Protein AF-A0A9P6LU14-F1 (afdb_monomer_lite)

Secondary structure (DSSP, 8-state):
--HHHHHHHHHHHHHHHHHHHHHHHHHSHHHHHHHHHHHHHHHHHHHHHHHHHHHHTT--TTSPPPTTS------------B-TT--B---HHHHHHHHHHHHHTTS-SS------HHHHHHHHHHHHHHHHHHH----GGGSPP-

Foldseek 3Di:
DDPVVVVVVVVVVVVVVVVVVVVCVCPPPVNVVVVVVVVVVVVVVLVVVLQVQLVVQVHGLVAADDPVDDQRDRDDAQEQDCDPVRDTSDPVVSLVVSQVSCVVRVSDDPDDPDNHPVVVVVVVVVVVVVCCVVVVDDPPVPPDDD

Sequence (146 aa):
MTIQGIRGYLEYLREDRRRELLFDFYLSRWYLRKQWDMRKAQEASYDYAIKSIMGLGDASDCTKRDESKPNVIFAVGLGSFNSQTGLPSKHGALIRKLVIRARSLGYCQNCEAYFDRDHVGSENIGILCQTQILQQQRPDKFKPIN

Organism: Mortierella alpina (NCBI:txid64518)

Structure (mmCIF, N/CA/C/O backbone):
data_AF-A0A9P6LU14-F1
#
_entry.id   AF-A0A9P6LU14-F1
#
loop_
_atom_site.group_PDB
_atom_site.id
_atom_site.type_symbol
_atom_site.label_atom_id
_atom_site.label_alt_id
_atom_site.label_comp_id
_atom_site.label_asym_id
_atom_site.label_entity_id
_atom_site.label_seq_id
_atom_site.pdbx_PDB_ins_code
_atom_site.Cartn_x
_atom_site.Cartn_y
_atom_site.Cartn_z
_atom_site.occupancy
_atom_site.B_iso_or_equiv
_atom_site.auth_seq_id
_atom_site.auth_comp_id
_atom_site.auth_asym_id
_atom_site.auth_atom_id
_atom_site.pdbx_PDB_model_num
ATOM 1 N N . MET A 1 1 ? 20.209 -9.553 -56.701 1.00 52.06 1 MET A N 1
ATOM 2 C CA . MET A 1 1 ? 19.845 -8.962 -55.393 1.00 52.06 1 MET A CA 1
ATOM 3 C C . MET A 1 1 ? 18.953 -7.759 -55.675 1.00 52.06 1 MET A C 1
ATOM 5 O O . MET A 1 1 ? 19.426 -6.818 -56.296 1.00 52.06 1 MET A O 1
ATOM 9 N N . THR A 1 2 ? 17.653 -7.825 -55.381 1.00 56.06 2 THR A N 1
ATOM 10 C CA . THR A 1 2 ? 16.698 -6.744 -55.694 1.00 56.06 2 THR A CA 1
ATOM 11 C C . THR A 1 2 ? 16.798 -5.611 -54.668 1.00 56.06 2 THR A C 1
ATOM 13 O O . THR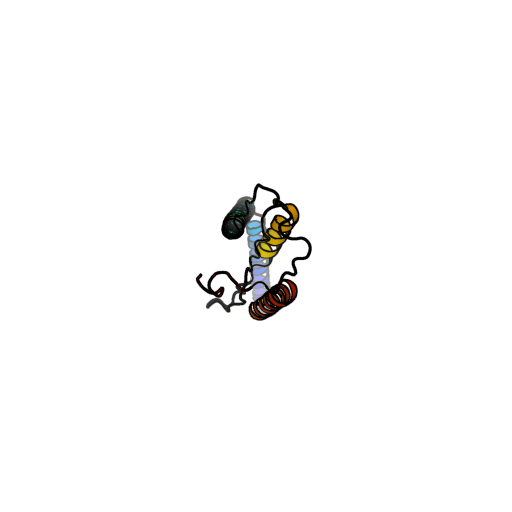 A 1 2 ? 17.034 -5.854 -53.486 1.00 56.06 2 THR A O 1
ATOM 16 N N . ILE A 1 3 ? 16.592 -4.365 -55.107 1.00 59.69 3 ILE A N 1
ATOM 17 C CA . ILE A 1 3 ? 16.677 -3.145 -54.273 1.00 59.69 3 ILE A CA 1
ATOM 18 C C . ILE A 1 3 ? 15.757 -3.225 -53.037 1.00 59.69 3 ILE A C 1
ATOM 20 O O . ILE A 1 3 ? 16.102 -2.726 -51.967 1.00 59.69 3 ILE A O 1
ATOM 24 N N . GLN A 1 4 ? 14.623 -3.926 -53.146 1.00 59.09 4 GLN A N 1
ATOM 25 C CA . GLN A 1 4 ? 13.711 -4.173 -52.023 1.00 59.09 4 GLN A CA 1
ATOM 26 C C . GLN A 1 4 ? 14.333 -5.025 -50.901 1.00 59.09 4 GLN A C 1
ATOM 28 O O . GLN A 1 4 ? 14.082 -4.750 -49.730 1.00 59.09 4 GLN A O 1
ATOM 33 N N . GLY A 1 5 ? 15.194 -5.996 -51.228 1.0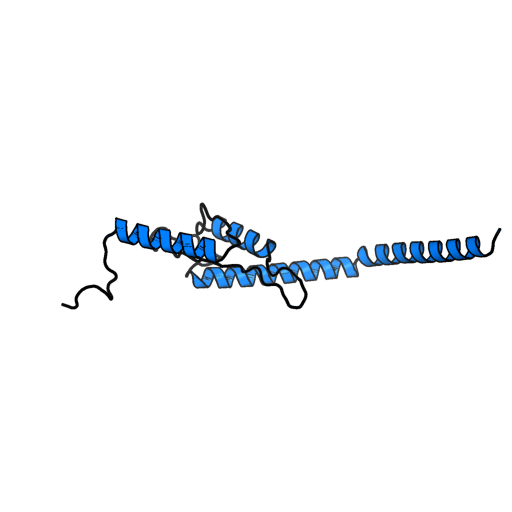0 63.50 5 GLY A N 1
ATOM 34 C CA . GLY A 1 5 ? 15.881 -6.821 -50.228 1.00 63.50 5 GLY A CA 1
ATOM 35 C C . GLY A 1 5 ? 16.927 -6.041 -49.427 1.00 63.50 5 GLY A C 1
ATOM 36 O O . GLY A 1 5 ? 17.055 -6.235 -48.223 1.00 63.50 5 GLY A O 1
ATOM 37 N N . ILE A 1 6 ? 17.618 -5.093 -50.071 1.00 66.31 6 ILE A N 1
ATOM 38 C CA . ILE A 1 6 ? 18.602 -4.221 -49.407 1.00 66.31 6 ILE A CA 1
ATOM 39 C C . ILE A 1 6 ? 17.898 -3.257 -48.444 1.00 66.31 6 ILE A C 1
ATOM 41 O O . ILE A 1 6 ? 18.352 -3.071 -47.318 1.00 66.31 6 ILE A O 1
ATOM 45 N N . ARG A 1 7 ? 16.759 -2.681 -48.848 1.00 68.88 7 ARG A N 1
ATOM 46 C CA . ARG A 1 7 ? 15.964 -1.802 -47.980 1.00 68.88 7 ARG A CA 1
ATOM 47 C C . ARG A 1 7 ? 15.403 -2.542 -46.762 1.00 68.88 7 ARG A C 1
ATOM 49 O O . ARG A 1 7 ? 15.542 -2.035 -45.654 1.00 68.88 7 ARG A O 1
ATOM 56 N N . GLY A 1 8 ? 14.841 -3.738 -46.952 1.00 70.00 8 GLY A N 1
ATOM 57 C CA . GLY A 1 8 ? 14.352 -4.565 -45.843 1.00 70.00 8 GLY A CA 1
ATOM 58 C C . GLY A 1 8 ? 15.464 -4.953 -44.864 1.00 70.00 8 GLY A C 1
ATOM 59 O O . GLY A 1 8 ? 15.280 -4.872 -43.655 1.00 70.00 8 GLY A O 1
ATOM 60 N N . TYR A 1 9 ? 16.656 -5.279 -45.372 1.00 61.06 9 TYR A N 1
ATOM 61 C CA . TYR A 1 9 ? 17.822 -5.581 -44.538 1.00 61.06 9 TYR A CA 1
ATOM 62 C C . TYR A 1 9 ? 18.332 -4.356 -43.758 1.00 61.06 9 TYR A C 1
ATOM 64 O O . TYR A 1 9 ? 18.681 -4.468 -42.585 1.00 61.06 9 TYR A O 1
ATOM 72 N N . LEU A 1 10 ? 18.324 -3.164 -44.363 1.00 70.06 10 LEU A N 1
ATOM 73 C CA . LEU A 1 10 ? 18.682 -1.918 -43.673 1.00 70.06 10 LEU A CA 1
ATOM 74 C C . LEU A 1 10 ? 17.661 -1.522 -42.596 1.00 70.06 10 LEU A C 1
ATOM 76 O O . LEU A 1 10 ? 18.059 -1.014 -41.549 1.00 70.06 10 LEU A O 1
ATOM 80 N N . GLU A 1 11 ? 16.366 -1.750 -42.829 1.00 75.12 11 GLU A N 1
ATOM 81 C CA . GLU A 1 11 ? 15.311 -1.537 -41.828 1.00 75.12 11 GLU A CA 1
ATOM 82 C C . GLU A 1 11 ? 15.441 -2.542 -40.668 1.00 75.12 11 GLU A C 1
ATOM 84 O O . GLU A 1 11 ? 15.429 -2.121 -39.510 1.00 75.12 11 GLU A O 1
ATOM 89 N N . TYR A 1 12 ? 15.712 -3.819 -40.960 1.00 69.06 12 TYR A N 1
ATOM 90 C CA . TYR A 1 12 ? 16.002 -4.862 -39.967 1.00 69.06 12 TYR A CA 1
ATOM 91 C C . TYR A 1 12 ? 17.223 -4.520 -39.095 1.00 69.06 12 TYR A C 1
ATOM 93 O O . TYR A 1 12 ? 17.120 -4.483 -37.872 1.00 69.06 12 TYR A O 1
ATOM 101 N N . LEU A 1 13 ? 18.354 -4.136 -39.700 1.00 68.38 13 LEU A N 1
ATOM 102 C CA . LEU A 1 13 ? 19.554 -3.698 -38.967 1.00 68.38 13 LEU A CA 1
ATOM 103 C C . LEU A 1 13 ? 19.324 -2.434 -38.121 1.00 68.38 13 LEU A C 1
ATOM 105 O O . LEU A 1 13 ? 20.057 -2.166 -37.164 1.00 68.38 13 LEU A O 1
ATOM 109 N N . ARG A 1 14 ? 18.341 -1.605 -38.488 1.00 75.88 14 ARG A N 1
ATOM 110 C CA . ARG A 1 14 ? 17.957 -0.408 -37.731 1.00 75.88 14 ARG A CA 1
ATOM 111 C C . ARG A 1 14 ? 17.053 -0.762 -36.552 1.00 75.88 14 ARG A C 1
ATOM 113 O O . ARG A 1 14 ? 17.147 -0.106 -35.516 1.00 75.88 14 ARG A O 1
ATOM 120 N N . GLU A 1 15 ? 16.204 -1.773 -36.693 1.00 75.56 15 GLU A N 1
ATOM 121 C CA . GLU A 1 15 ? 15.389 -2.316 -35.605 1.00 75.56 15 GLU A CA 1
ATOM 122 C C . GLU A 1 15 ? 16.205 -3.136 -34.610 1.00 75.56 15 GLU A C 1
ATOM 124 O O . GLU A 1 15 ? 16.023 -2.942 -33.410 1.00 75.56 15 GLU A O 1
ATOM 129 N N . ASP A 1 16 ? 17.147 -3.958 -35.068 1.00 75.31 16 ASP A N 1
ATOM 130 C CA . ASP A 1 16 ? 18.046 -4.713 -34.189 1.00 75.31 16 ASP A CA 1
ATOM 131 C C . ASP A 1 16 ? 18.918 -3.772 -33.354 1.00 75.31 16 ASP A C 1
ATOM 133 O O . ASP A 1 16 ? 18.910 -3.864 -32.127 1.00 75.31 16 ASP A O 1
ATOM 137 N N . ARG A 1 17 ? 19.527 -2.747 -33.970 1.00 75.94 17 ARG A N 1
ATOM 138 C CA . ARG A 1 17 ? 20.233 -1.702 -33.204 1.00 75.94 17 ARG A CA 1
ATOM 139 C C . ARG A 1 17 ? 19.323 -0.939 -32.246 1.00 75.94 17 ARG A C 1
ATOM 141 O O . ARG A 1 17 ? 19.759 -0.538 -31.172 1.00 75.94 17 ARG A O 1
ATOM 148 N N . ARG A 1 18 ? 18.055 -0.714 -32.604 1.00 73.88 18 ARG A N 1
ATOM 149 C CA . ARG A 1 18 ? 17.083 -0.083 -31.696 1.00 73.88 18 ARG A CA 1
ATOM 150 C C . ARG A 1 18 ? 16.800 -0.985 -30.495 1.00 73.88 18 ARG A C 1
ATOM 152 O O . ARG A 1 18 ? 16.709 -0.477 -29.383 1.00 73.88 18 ARG A O 1
ATOM 159 N N . ARG A 1 19 ? 16.662 -2.296 -30.703 1.00 75.12 19 ARG A N 1
ATOM 160 C CA . ARG A 1 19 ? 16.456 -3.276 -29.628 1.00 75.12 19 ARG A CA 1
ATOM 161 C C . ARG A 1 19 ? 17.667 -3.353 -28.710 1.00 75.12 19 ARG A C 1
ATOM 163 O O . ARG A 1 19 ? 17.470 -3.293 -27.504 1.00 75.12 19 ARG A O 1
ATOM 170 N N . GLU A 1 20 ? 18.878 -3.399 -29.259 1.00 80.38 20 GLU A N 1
ATOM 171 C CA . GLU A 1 20 ? 20.125 -3.366 -28.482 1.00 80.38 20 GLU A CA 1
ATOM 172 C C . GLU A 1 20 ? 20.220 -2.097 -27.629 1.00 80.38 20 GLU A C 1
ATOM 174 O O . GLU A 1 20 ? 20.403 -2.185 -26.421 1.00 80.38 20 GLU A O 1
ATOM 179 N N . LEU A 1 21 ? 19.972 -0.919 -28.213 1.00 77.00 21 LEU A N 1
ATOM 180 C CA . LEU A 1 21 ? 19.982 0.349 -27.475 1.00 77.00 21 LEU A CA 1
ATOM 181 C C . LEU A 1 21 ? 18.912 0.412 -26.378 1.00 77.00 21 LEU A C 1
ATOM 183 O O . LEU A 1 21 ? 19.165 0.952 -25.302 1.00 77.00 21 LEU A O 1
ATOM 187 N N . LEU A 1 22 ? 17.713 -0.119 -26.632 1.00 73.62 22 LEU A N 1
ATOM 188 C CA . LEU A 1 22 ? 16.668 -0.217 -25.612 1.00 73.62 22 LEU A CA 1
ATOM 189 C C . LEU A 1 22 ? 17.085 -1.181 -24.499 1.00 73.62 22 LEU A C 1
ATOM 191 O O . LEU A 1 22 ? 16.876 -0.879 -23.327 1.00 73.62 22 LEU A O 1
ATOM 195 N N . PHE A 1 23 ? 17.684 -2.315 -24.851 1.00 81.19 23 PHE A N 1
ATOM 196 C CA . PHE A 1 23 ? 18.161 -3.308 -23.897 1.00 81.19 23 PHE A CA 1
ATOM 197 C C . PHE A 1 23 ? 19.263 -2.726 -23.003 1.00 81.19 23 PHE A C 1
ATOM 199 O O . PHE A 1 23 ? 19.134 -2.759 -21.780 1.00 81.19 23 PHE A O 1
ATOM 206 N N . ASP A 1 24 ? 20.263 -2.075 -23.596 1.00 83.06 24 ASP A N 1
ATOM 207 C CA . ASP A 1 24 ? 21.328 -1.367 -22.883 1.00 83.06 24 ASP A CA 1
ATOM 208 C C . ASP A 1 24 ? 20.776 -0.244 -22.005 1.00 83.06 24 ASP A C 1
ATOM 210 O O . ASP A 1 24 ? 21.201 -0.074 -20.862 1.00 83.06 24 ASP A O 1
ATOM 214 N N . PHE A 1 25 ? 19.790 0.508 -22.497 1.00 79.62 25 PHE A N 1
ATOM 215 C CA . PHE A 1 25 ? 19.145 1.560 -21.722 1.00 79.62 25 PHE A CA 1
ATOM 216 C C . PHE A 1 25 ? 18.401 1.000 -20.502 1.00 79.62 25 PHE A C 1
ATOM 218 O O . PHE A 1 25 ? 18.618 1.480 -19.386 1.00 79.62 25 PHE A O 1
ATOM 225 N N . TYR A 1 26 ? 17.561 -0.024 -20.675 1.00 77.12 26 TYR A N 1
ATOM 226 C CA . TYR A 1 26 ? 16.765 -0.615 -19.592 1.00 77.12 26 TYR A CA 1
ATOM 227 C C . TYR A 1 26 ? 17.592 -1.461 -18.614 1.00 77.12 26 TYR A C 1
ATOM 229 O O . TYR A 1 26 ? 17.192 -1.622 -17.461 1.00 77.12 26 TYR A O 1
ATOM 237 N N . LEU A 1 27 ? 18.760 -1.954 -19.029 1.00 88.12 27 LEU A N 1
ATOM 238 C CA . LEU A 1 27 ? 19.735 -2.600 -18.146 1.00 88.12 27 LEU A CA 1
ATOM 239 C C . LEU A 1 27 ? 20.793 -1.638 -17.603 1.00 88.12 27 LEU A C 1
ATOM 241 O O . LEU A 1 27 ? 21.601 -2.022 -16.753 1.00 88.12 27 LEU A O 1
ATOM 245 N N . SER A 1 28 ? 20.786 -0.379 -18.043 1.00 88.19 28 SER A N 1
ATOM 246 C CA . SER A 1 28 ? 21.743 0.607 -17.566 1.00 88.19 28 SER A CA 1
ATOM 247 C C . SER A 1 28 ? 21.613 0.797 -16.056 1.00 88.19 28 SER A C 1
ATOM 249 O O . SER A 1 28 ? 20.521 0.878 -15.482 1.00 88.19 28 SER A O 1
ATOM 251 N N . ARG A 1 29 ? 22.761 0.943 -15.387 1.00 89.50 29 ARG A N 1
ATOM 252 C CA . ARG A 1 29 ? 22.817 1.174 -13.936 1.00 89.50 29 ARG A CA 1
ATOM 253 C C . ARG A 1 29 ? 22.024 2.415 -13.519 1.00 89.50 29 ARG A C 1
ATOM 255 O O . ARG A 1 29 ? 21.445 2.438 -12.436 1.00 89.50 29 ARG A O 1
ATOM 262 N N . TRP A 1 30 ? 21.994 3.436 -14.377 1.00 86.06 30 TRP A N 1
ATOM 263 C CA . TRP A 1 30 ? 21.208 4.646 -14.160 1.00 86.06 30 TRP A CA 1
ATOM 264 C C . TRP A 1 30 ? 19.703 4.355 -14.171 1.00 86.06 30 TRP A C 1
ATOM 266 O O . TRP A 1 30 ? 19.019 4.717 -13.211 1.00 86.06 30 TRP A O 1
ATOM 276 N N . TYR A 1 31 ? 19.199 3.658 -15.198 1.00 84.44 31 TYR A N 1
ATOM 277 C CA . TYR A 1 31 ? 17.777 3.329 -15.303 1.00 84.44 31 TYR A CA 1
ATOM 278 C C . TYR A 1 31 ? 17.334 2.438 -14.145 1.00 84.44 31 TYR A C 1
ATOM 280 O O . TYR A 1 31 ? 16.35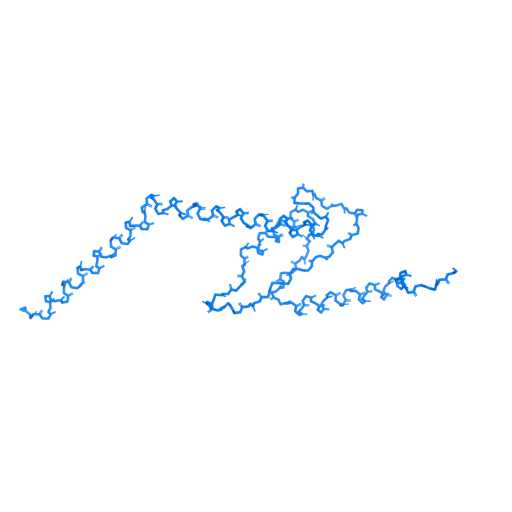9 2.751 -13.463 1.00 84.44 31 TYR A O 1
ATOM 288 N N . LEU A 1 32 ? 18.094 1.377 -13.858 1.00 89.62 32 LEU A N 1
ATOM 289 C CA . LEU A 1 32 ? 17.798 0.462 -12.756 1.00 89.62 32 LEU A CA 1
ATOM 290 C C . LEU A 1 32 ? 17.766 1.189 -11.408 1.00 89.62 32 LEU A C 1
ATOM 292 O O . LEU A 1 32 ? 16.879 0.934 -10.592 1.00 89.62 32 LEU A O 1
ATOM 296 N N . ARG A 1 33 ? 18.683 2.142 -11.186 1.00 92.19 33 ARG A N 1
ATOM 297 C CA . ARG A 1 33 ? 18.679 2.973 -9.977 1.00 92.19 33 ARG A CA 1
ATOM 298 C C . ARG A 1 33 ? 17.442 3.862 -9.902 1.00 92.19 33 ARG A C 1
ATOM 300 O O . ARG A 1 33 ? 16.788 3.872 -8.868 1.00 92.19 33 ARG A O 1
ATOM 307 N N . LYS A 1 34 ? 17.065 4.541 -10.989 1.00 87.12 34 LYS A N 1
ATOM 308 C CA . LYS A 1 34 ? 15.837 5.353 -11.027 1.00 87.12 34 LYS A CA 1
ATOM 309 C C . LYS A 1 34 ? 14.581 4.519 -10.822 1.00 87.12 34 LYS A C 1
ATOM 311 O O . LYS A 1 34 ? 13.680 4.935 -10.102 1.00 87.12 34 LYS A O 1
ATOM 316 N N . GLN A 1 35 ? 14.530 3.326 -11.401 1.00 86.81 35 GLN A N 1
ATOM 317 C CA . GLN A 1 35 ? 13.426 2.400 -11.197 1.00 86.81 35 GLN A CA 1
ATOM 318 C C . GLN A 1 35 ? 13.354 1.922 -9.739 1.00 86.81 35 GLN A C 1
ATOM 320 O O . GLN A 1 35 ? 12.257 1.762 -9.204 1.00 86.81 35 GLN A O 1
ATOM 325 N N . TRP A 1 36 ? 14.499 1.701 -9.087 1.00 91.12 36 TRP A N 1
ATOM 326 C CA . TRP A 1 36 ? 14.568 1.385 -7.660 1.00 91.12 36 TRP A CA 1
ATOM 327 C C . TRP A 1 36 ? 14.111 2.565 -6.794 1.00 91.12 36 TRP A C 1
ATOM 329 O O . TRP A 1 36 ? 13.258 2.369 -5.929 1.00 91.12 36 TRP A O 1
ATOM 339 N N . ASP A 1 37 ? 14.589 3.781 -7.078 1.00 92.81 37 ASP A N 1
ATOM 340 C CA . ASP A 1 37 ? 14.179 5.009 -6.382 1.00 92.81 37 ASP A CA 1
ATOM 341 C C . ASP A 1 37 ? 12.659 5.219 -6.499 1.00 92.81 37 ASP A C 1
ATOM 343 O O . ASP A 1 37 ? 11.989 5.477 -5.501 1.00 92.81 37 ASP A O 1
ATOM 347 N N . MET A 1 38 ? 12.087 5.036 -7.698 1.00 84.50 38 MET A N 1
ATOM 348 C CA . MET A 1 38 ? 10.638 5.130 -7.912 1.00 84.50 38 MET A CA 1
ATOM 349 C C . MET A 1 38 ? 9.866 4.083 -7.112 1.00 84.50 38 MET A C 1
ATOM 351 O O . MET A 1 38 ? 8.870 4.416 -6.472 1.00 84.50 38 MET A O 1
ATOM 355 N N . ARG A 1 39 ? 10.331 2.826 -7.108 1.00 87.69 39 ARG A N 1
ATOM 356 C CA . ARG A 1 39 ? 9.716 1.774 -6.289 1.00 87.69 39 ARG A CA 1
ATOM 357 C C . ARG A 1 39 ? 9.758 2.149 -4.811 1.00 87.69 39 ARG A C 1
ATOM 359 O O . ARG A 1 39 ? 8.738 2.035 -4.144 1.00 87.69 39 ARG A O 1
ATOM 366 N N . LYS A 1 40 ? 10.886 2.657 -4.311 1.00 91.31 40 LYS A N 1
ATOM 367 C CA . LYS A 1 40 ? 11.015 3.107 -2.919 1.00 91.31 40 LYS A CA 1
ATOM 368 C C . LYS A 1 40 ? 10.103 4.277 -2.574 1.00 91.31 40 LYS A C 1
ATOM 370 O O . LYS A 1 40 ? 9.466 4.240 -1.526 1.00 91.31 40 LYS A O 1
ATOM 375 N N . ALA A 1 41 ? 9.983 5.264 -3.454 1.00 88.44 41 ALA A N 1
ATOM 376 C CA . ALA A 1 41 ? 9.049 6.371 -3.272 1.00 88.44 41 ALA A CA 1
ATOM 377 C C . ALA A 1 41 ? 7.589 5.887 -3.227 1.00 88.44 41 ALA A C 1
ATOM 379 O O . ALA A 1 41 ? 6.809 6.341 -2.392 1.00 88.44 41 ALA A O 1
ATOM 380 N N . GLN A 1 42 ? 7.229 4.928 -4.081 1.00 86.38 42 GLN A N 1
ATOM 381 C CA . GLN A 1 42 ? 5.900 4.320 -4.092 1.00 86.38 42 GLN A CA 1
ATOM 382 C C . GLN A 1 42 ? 5.633 3.469 -2.841 1.00 86.38 42 GLN A C 1
ATOM 384 O O . GLN A 1 42 ? 4.521 3.467 -2.324 1.00 86.38 42 GLN A O 1
ATOM 389 N N . GLU A 1 43 ? 6.637 2.760 -2.321 1.00 88.06 43 GLU A N 1
ATOM 390 C CA . GLU A 1 43 ? 6.503 2.071 -1.035 1.00 88.06 43 GLU A CA 1
ATOM 391 C C . GLU A 1 43 ? 6.260 3.059 0.107 1.00 88.06 43 GLU A C 1
ATOM 393 O O . GLU A 1 43 ? 5.330 2.863 0.883 1.00 88.06 43 GLU A O 1
ATOM 398 N N . ALA A 1 44 ? 7.034 4.145 0.165 1.00 89.19 44 ALA A N 1
ATOM 399 C CA . ALA A 1 44 ? 6.887 5.164 1.197 1.00 89.19 44 ALA A CA 1
ATOM 400 C C . ALA A 1 44 ? 5.512 5.853 1.153 1.00 89.19 44 ALA A C 1
ATOM 402 O O . ALA A 1 44 ? 4.937 6.151 2.201 1.00 89.19 44 ALA A O 1
ATOM 403 N N . SER A 1 45 ? 4.952 6.081 -0.041 1.00 87.50 45 SER A N 1
ATOM 404 C CA . SER A 1 45 ? 3.606 6.649 -0.168 1.00 87.50 45 SER A CA 1
ATOM 405 C C . SER A 1 45 ? 2.521 5.687 0.320 1.00 87.50 45 SER A C 1
ATOM 407 O O . SER A 1 45 ? 1.553 6.126 0.942 1.00 87.50 45 SER A O 1
ATOM 409 N N . TYR A 1 46 ? 2.695 4.378 0.109 1.00 87.75 46 TYR A N 1
ATOM 410 C CA . TYR A 1 46 ? 1.802 3.366 0.672 1.00 87.75 46 TYR A CA 1
ATOM 411 C C . TYR A 1 46 ? 1.875 3.317 2.192 1.00 87.75 46 TYR A C 1
ATOM 413 O O . TYR A 1 46 ? 0.828 3.307 2.834 1.00 87.75 46 TYR A O 1
ATOM 421 N N . ASP A 1 47 ? 3.076 3.341 2.762 1.00 87.94 47 ASP A N 1
ATOM 422 C CA . ASP A 1 47 ? 3.258 3.322 4.214 1.00 87.94 47 ASP A CA 1
ATOM 423 C C . ASP A 1 47 ? 2.626 4.565 4.862 1.00 87.94 47 ASP A C 1
ATOM 425 O O . ASP A 1 47 ? 1.929 4.458 5.871 1.00 87.94 47 ASP A O 1
ATOM 429 N N . TYR A 1 48 ? 2.777 5.738 4.237 1.00 89.75 48 TYR A N 1
ATOM 430 C CA . TYR A 1 48 ? 2.109 6.961 4.682 1.00 89.75 48 TYR A CA 1
ATOM 431 C C . TYR A 1 48 ? 0.579 6.831 4.653 1.00 89.75 48 TYR A C 1
ATOM 433 O O . TYR A 1 48 ? -0.085 7.138 5.641 1.00 89.75 48 TYR A O 1
ATOM 441 N N . ALA A 1 49 ? 0.016 6.335 3.547 1.00 86.00 49 ALA A N 1
ATOM 442 C CA . ALA A 1 49 ? -1.427 6.161 3.407 1.00 86.00 49 ALA A CA 1
ATOM 443 C C . ALA A 1 49 ? -1.996 5.151 4.418 1.00 86.00 49 ALA A C 1
ATOM 445 O O . ALA A 1 49 ? -3.044 5.402 5.010 1.00 86.00 49 ALA A O 1
ATOM 446 N N . ILE A 1 50 ? -1.301 4.032 4.644 1.00 85.19 50 ILE A N 1
ATOM 447 C CA . ILE A 1 50 ? -1.688 3.017 5.633 1.00 85.19 50 ILE A CA 1
ATOM 448 C C . ILE A 1 50 ? -1.711 3.631 7.031 1.00 85.19 50 ILE A C 1
ATOM 450 O O . ILE A 1 50 ? -2.720 3.502 7.724 1.00 85.19 50 ILE A O 1
ATOM 454 N N . LYS A 1 51 ? -0.671 4.386 7.399 1.00 85.31 51 LYS A N 1
ATOM 455 C CA . LYS A 1 51 ? -0.602 5.076 8.689 1.00 85.31 51 LYS A CA 1
ATOM 456 C C . LYS A 1 51 ? -1.767 6.038 8.896 1.00 85.31 51 LYS A C 1
ATOM 458 O O . LYS A 1 51 ? -2.356 6.061 9.975 1.00 85.31 51 LYS A O 1
ATOM 463 N N . SER A 1 52 ? -2.126 6.809 7.869 1.00 82.69 52 SER A N 1
ATOM 464 C CA . SER A 1 52 ? -3.285 7.705 7.916 1.00 82.69 52 SER A CA 1
ATOM 465 C C . SER A 1 52 ? -4.601 6.944 8.078 1.00 82.69 52 SER A C 1
ATOM 467 O O . SER A 1 52 ? -5.420 7.330 8.906 1.00 82.69 52 SER A O 1
ATOM 469 N N . ILE A 1 53 ? -4.801 5.854 7.328 1.00 79.88 53 ILE A N 1
ATOM 470 C CA . ILE A 1 53 ? -6.011 5.020 7.414 1.00 79.88 53 ILE A CA 1
ATOM 471 C C . ILE A 1 53 ? -6.145 4.398 8.804 1.00 79.88 53 ILE A C 1
ATOM 473 O O . ILE A 1 53 ? -7.227 4.435 9.383 1.00 79.88 53 ILE A O 1
ATOM 477 N N . MET A 1 54 ? -5.061 3.854 9.357 1.00 77.50 54 MET A N 1
ATOM 478 C CA . MET A 1 54 ? -5.078 3.280 10.702 1.00 77.50 54 MET A CA 1
ATOM 479 C C . MET A 1 54 ? -5.376 4.349 11.758 1.00 77.50 54 MET A C 1
ATOM 481 O O . MET A 1 54 ? -6.219 4.126 12.624 1.00 77.50 54 MET A O 1
ATOM 485 N N . GLY A 1 55 ? -4.792 5.543 11.618 1.00 76.56 55 GLY A N 1
ATOM 486 C CA . GLY A 1 55 ? -5.049 6.666 12.521 1.00 76.56 55 GLY A CA 1
ATOM 487 C C . GLY A 1 55 ? -6.515 7.114 12.576 1.00 76.56 55 GLY A C 1
ATOM 488 O O . GLY A 1 55 ? -6.957 7.582 13.620 1.00 76.56 55 GLY A O 1
ATOM 489 N N . LEU A 1 56 ? -7.297 6.928 11.503 1.00 74.81 56 LEU A N 1
ATOM 490 C CA . LEU A 1 56 ? -8.743 7.207 11.521 1.00 74.81 56 LEU A CA 1
ATOM 491 C C . LEU A 1 56 ? -9.512 6.287 12.476 1.00 74.81 56 LEU A C 1
ATOM 493 O O . LEU A 1 56 ? -10.560 6.673 12.984 1.00 74.81 56 LEU A O 1
ATOM 497 N N . GLY A 1 57 ? -9.011 5.073 12.703 1.00 68.75 57 GLY A N 1
ATOM 498 C CA . GLY A 1 57 ? -9.642 4.082 13.563 1.00 68.75 57 GLY A CA 1
ATOM 499 C C . GLY A 1 57 ? -9.162 4.109 15.015 1.00 68.75 57 GLY A C 1
ATOM 500 O O . GLY A 1 57 ? -9.281 3.086 15.681 1.00 68.75 57 GLY A O 1
ATOM 501 N N . ASP A 1 58 ? -8.526 5.200 15.466 1.00 66.88 58 ASP A N 1
ATOM 502 C CA . ASP A 1 58 ? -7.740 5.261 16.719 1.00 66.88 58 ASP A CA 1
ATOM 503 C C . ASP A 1 58 ? -6.730 4.096 16.844 1.00 66.88 58 ASP A C 1
ATOM 505 O O . ASP A 1 58 ? -6.291 3.703 17.928 1.00 66.88 58 ASP A O 1
ATOM 509 N N . ALA A 1 59 ? -6.369 3.510 15.698 1.00 67.62 59 ALA A N 1
ATOM 510 C CA . ALA A 1 59 ? -5.421 2.427 15.585 1.00 67.62 59 ALA A CA 1
ATOM 511 C C . ALA A 1 59 ? -4.056 3.023 15.264 1.00 67.62 59 ALA A C 1
ATOM 513 O O . ALA A 1 59 ? -3.900 3.923 14.437 1.00 67.62 59 ALA A O 1
ATOM 514 N N . SER A 1 60 ? -3.032 2.494 15.916 1.00 69.81 60 SER A N 1
ATOM 515 C CA . SER A 1 60 ? -1.661 2.881 15.635 1.00 69.81 60 SER A CA 1
ATOM 516 C C . SER A 1 60 ? -0.995 1.787 14.815 1.00 69.81 60 SER A C 1
ATOM 518 O O . SER A 1 60 ? -1.136 0.595 15.095 1.00 69.81 60 SER A O 1
ATOM 520 N N . ASP A 1 61 ? -0.217 2.204 13.821 1.00 66.38 61 ASP A N 1
ATOM 521 C CA . ASP A 1 61 ? 0.614 1.307 13.020 1.00 66.38 61 ASP A CA 1
ATOM 522 C C . ASP A 1 61 ? 1.662 0.563 13.864 1.00 66.38 61 ASP A C 1
ATOM 524 O O . ASP A 1 61 ? 2.252 -0.412 13.414 1.00 66.38 61 ASP A O 1
ATOM 528 N N . CYS A 1 62 ? 1.939 1.027 15.081 1.00 67.00 62 CYS A N 1
ATOM 529 C CA . CYS A 1 62 ? 3.003 0.508 15.935 1.00 67.00 62 CYS A CA 1
ATOM 530 C C . CYS A 1 62 ? 2.471 -0.295 17.127 1.00 67.00 62 CYS A C 1
ATOM 532 O O . CYS A 1 62 ? 3.254 -0.946 17.818 1.00 67.00 62 CYS A O 1
ATOM 534 N N . THR A 1 63 ? 1.164 -0.255 17.382 1.00 70.12 63 THR A N 1
ATOM 535 C CA . THR A 1 63 ? 0.560 -0.810 18.592 1.00 70.12 63 THR A CA 1
ATOM 536 C C . THR A 1 63 ? -0.420 -1.900 18.203 1.00 70.12 63 THR A C 1
ATOM 538 O O . THR A 1 63 ? -1.334 -1.684 17.403 1.00 70.12 63 THR A O 1
ATOM 541 N N . LYS A 1 64 ? -0.222 -3.088 18.783 1.00 73.38 64 LYS A N 1
ATOM 542 C CA . LYS A 1 64 ? -1.197 -4.172 18.672 1.00 73.38 64 LYS A CA 1
ATOM 543 C C . LYS A 1 64 ? -2.534 -3.711 19.234 1.00 73.38 64 LYS A C 1
ATOM 545 O O . LYS A 1 64 ? -2.577 -2.898 20.156 1.00 73.38 64 LYS A O 1
ATOM 550 N N . ARG A 1 65 ? -3.607 -4.250 18.672 1.00 72.44 65 ARG A N 1
ATOM 551 C CA . ARG A 1 65 ? -4.953 -3.998 19.162 1.00 72.44 65 ARG A CA 1
ATOM 552 C C . ARG A 1 65 ? -5.066 -4.370 20.641 1.00 72.44 65 ARG A C 1
ATOM 554 O O . ARG A 1 65 ? -4.639 -5.446 21.049 1.00 72.44 65 ARG A O 1
ATOM 561 N N . ASP A 1 66 ? -5.674 -3.470 21.400 1.00 75.00 66 ASP A N 1
ATOM 562 C CA . ASP A 1 66 ? -6.116 -3.719 22.766 1.00 75.00 66 ASP A CA 1
ATOM 563 C C . ASP A 1 66 ? -7.491 -4.402 22.721 1.00 75.00 66 ASP A C 1
ATOM 565 O O . ASP A 1 66 ? -8.417 -3.891 22.088 1.00 75.00 66 ASP A O 1
ATOM 569 N N . GLU A 1 67 ? -7.618 -5.570 23.349 1.00 72.50 67 GLU A N 1
ATOM 570 C CA . GLU A 1 67 ? -8.870 -6.338 23.388 1.00 72.50 67 GLU A CA 1
ATOM 571 C C . GLU A 1 67 ? -9.938 -5.677 24.268 1.00 72.50 67 GLU A C 1
ATOM 573 O O . GLU A 1 67 ? -11.126 -5.935 24.084 1.00 72.50 67 GLU A O 1
ATOM 578 N N . SER A 1 68 ? -9.533 -4.801 25.195 1.00 72.69 68 SER A N 1
ATOM 579 C CA . SER A 1 68 ? -10.454 -4.085 26.082 1.00 72.69 68 SER A CA 1
ATOM 580 C C . SER A 1 68 ? -11.202 -2.940 25.390 1.00 72.69 68 SER A C 1
ATOM 582 O O . SER A 1 68 ? -12.269 -2.530 25.850 1.00 72.69 68 SER A O 1
ATOM 584 N N . LYS A 1 69 ? -10.667 -2.423 24.274 1.00 67.50 69 LYS A N 1
ATOM 585 C CA . LYS A 1 69 ? -11.272 -1.324 23.513 1.00 67.50 69 LYS A CA 1
ATOM 586 C C . LYS A 1 69 ? -12.336 -1.841 22.533 1.00 67.50 69 LYS A C 1
ATOM 588 O O . LYS A 1 69 ? -12.150 -2.901 21.930 1.00 67.50 69 LYS A O 1
ATOM 593 N N . PRO A 1 70 ? -13.433 -1.086 22.317 1.00 62.47 70 PRO A N 1
ATOM 594 C CA . PRO A 1 70 ? -14.461 -1.469 21.356 1.00 62.47 70 PRO A CA 1
ATOM 595 C C . PRO A 1 70 ? -13.879 -1.599 19.943 1.00 6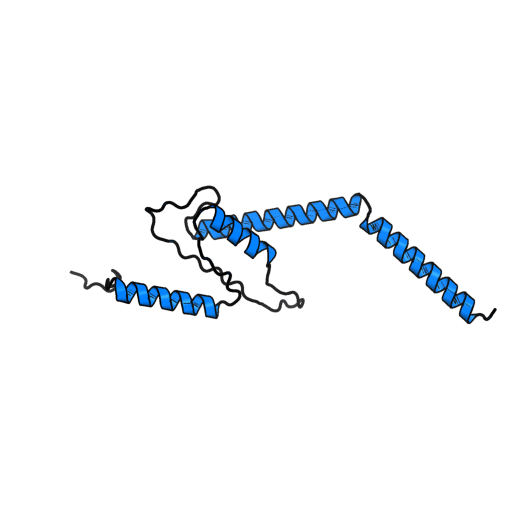2.47 70 PRO A C 1
ATOM 597 O O . PRO A 1 70 ? -12.979 -0.858 19.548 1.00 62.47 70 PRO A O 1
ATOM 600 N N . ASN A 1 71 ? -14.413 -2.549 19.172 1.00 58.03 71 ASN A N 1
ATOM 601 C CA . ASN A 1 71 ? -13.950 -2.830 17.815 1.00 58.03 71 ASN A CA 1
ATOM 602 C C . ASN A 1 71 ? -14.193 -1.617 16.919 1.00 58.03 71 ASN A C 1
ATOM 604 O O . ASN A 1 71 ? -15.339 -1.302 16.598 1.00 58.03 71 ASN A O 1
ATOM 608 N N . VAL A 1 72 ? -13.121 -0.968 16.469 1.00 57.75 72 VAL A N 1
ATOM 609 C CA . VAL A 1 72 ? -13.243 0.078 15.459 1.00 57.75 72 VAL A CA 1
ATOM 610 C C . VAL A 1 72 ? -13.372 -0.588 14.095 1.00 57.75 72 VAL A C 1
ATOM 612 O O . VAL A 1 72 ? -12.406 -1.114 13.542 1.00 57.75 72 VAL A O 1
ATOM 615 N N . ILE A 1 73 ? -14.598 -0.618 13.575 1.00 55.03 73 ILE A N 1
ATOM 616 C CA . ILE A 1 73 ? -14.895 -1.105 12.228 1.00 55.03 73 ILE A CA 1
ATOM 617 C C . ILE A 1 73 ? -14.538 0.019 11.252 1.00 55.03 73 ILE A C 1
ATOM 619 O O . ILE A 1 73 ? -15.248 1.020 11.169 1.00 55.03 73 ILE A O 1
ATOM 623 N N . PHE A 1 74 ? -13.437 -0.130 10.515 1.00 58.34 74 PHE A N 1
ATOM 624 C CA . PHE A 1 74 ? -13.083 0.776 9.423 1.00 58.34 74 PHE A CA 1
ATOM 625 C C . PHE A 1 74 ? -13.366 0.105 8.076 1.00 58.34 74 PHE A C 1
ATOM 627 O O . PHE A 1 74 ? -12.768 -0.907 7.716 1.00 58.34 74 PHE A O 1
ATOM 634 N N . ALA A 1 75 ? -14.289 0.685 7.312 1.00 53.78 75 ALA A N 1
ATOM 635 C CA . ALA A 1 75 ? -14.590 0.258 5.953 1.00 53.78 75 ALA A CA 1
ATOM 636 C C . ALA A 1 75 ? -13.852 1.163 4.959 1.00 53.78 75 ALA A C 1
ATOM 638 O O . ALA A 1 75 ? -14.171 2.344 4.825 1.00 53.78 75 ALA A O 1
ATOM 639 N N . VAL A 1 76 ? -12.868 0.615 4.241 1.00 61.44 76 VAL A N 1
ATOM 640 C CA . VAL A 1 76 ? -12.154 1.341 3.179 1.00 61.44 76 VAL A CA 1
ATOM 641 C C . VAL A 1 76 ? -12.730 0.922 1.830 1.00 61.44 76 VAL A C 1
ATOM 643 O O . VAL A 1 76 ? -12.300 -0.056 1.224 1.00 61.44 76 VAL A O 1
ATOM 646 N N . GLY A 1 77 ? -13.734 1.661 1.360 1.00 53.28 77 GLY A N 1
ATOM 647 C CA . GLY A 1 77 ? -14.336 1.435 0.048 1.00 53.28 77 GLY A CA 1
ATOM 648 C C . GLY A 1 77 ? -13.413 1.906 -1.075 1.00 53.28 77 GLY A C 1
ATOM 649 O O . GLY A 1 77 ? -13.342 3.100 -1.367 1.00 53.28 77 GLY A O 1
ATOM 650 N N . LEU A 1 78 ? -12.730 0.976 -1.741 1.00 57.44 78 LEU A N 1
ATOM 651 C CA . LEU A 1 78 ? -11.902 1.290 -2.906 1.00 57.44 78 LEU A CA 1
ATOM 652 C C . LEU A 1 78 ? -12.738 1.183 -4.174 1.00 57.44 78 LEU A C 1
ATOM 654 O O . LEU A 1 78 ? -12.916 0.109 -4.741 1.00 57.44 78 LEU A O 1
ATOM 658 N N . GLY A 1 79 ? -13.269 2.324 -4.607 1.00 48.44 79 GLY A N 1
ATOM 659 C CA . GLY A 1 79 ? -14.028 2.405 -5.848 1.00 48.44 79 GLY A CA 1
ATOM 660 C C . GLY A 1 79 ? -13.151 2.114 -7.066 1.00 48.44 79 GLY A C 1
ATOM 661 O O . GLY A 1 79 ? -12.017 2.594 -7.157 1.00 48.44 79 GLY A O 1
ATOM 662 N N . SER A 1 80 ? -13.696 1.347 -8.012 1.00 56.03 80 SER A N 1
ATOM 663 C CA . SER A 1 80 ? -13.212 1.327 -9.392 1.00 56.03 80 SER A CA 1
ATOM 664 C C . SER A 1 80 ? -13.728 2.586 -10.076 1.00 56.03 80 SER A C 1
ATOM 666 O O . SER A 1 80 ? -14.906 2.676 -10.402 1.00 56.03 80 SER A O 1
ATOM 668 N N . PHE A 1 81 ? -12.866 3.571 -10.268 1.00 56.34 81 PHE A N 1
ATOM 669 C CA . PHE A 1 81 ? -13.165 4.754 -11.050 1.00 56.34 81 PHE A CA 1
ATOM 670 C C . PHE A 1 81 ? -12.394 4.637 -12.352 1.00 56.34 81 PHE A C 1
ATOM 672 O O . PHE A 1 81 ? -11.192 4.362 -12.347 1.00 56.34 81 PHE A O 1
ATOM 679 N N . ASN A 1 82 ? -13.089 4.857 -13.461 1.00 55.56 82 ASN A N 1
ATOM 680 C CA . ASN A 1 82 ? -12.419 5.092 -14.726 1.00 55.56 82 ASN A CA 1
ATOM 681 C C . ASN A 1 82 ? -11.782 6.475 -14.621 1.00 55.56 82 ASN A C 1
ATOM 683 O O . ASN A 1 82 ? -12.485 7.486 -14.596 1.00 55.56 82 ASN A O 1
ATOM 687 N N . SER A 1 83 ? -10.457 6.528 -14.487 1.00 59.03 83 SER A N 1
ATOM 688 C CA . SER A 1 83 ? -9.762 7.801 -14.619 1.00 59.03 83 SER A CA 1
ATOM 689 C C . SER A 1 83 ? -9.970 8.330 -16.041 1.00 59.03 83 SER A C 1
ATOM 691 O O . SER A 1 83 ? -10.154 7.556 -16.982 1.00 59.03 83 SER A O 1
ATOM 693 N N . GLN A 1 84 ? -9.866 9.647 -16.233 1.00 64.50 84 GLN A N 1
ATOM 694 C CA . GLN A 1 84 ? -9.841 10.238 -17.582 1.00 64.50 84 GLN A CA 1
ATOM 695 C C . GLN A 1 84 ? -8.713 9.650 -18.455 1.00 64.50 84 GLN A C 1
ATOM 697 O O . GLN A 1 84 ? -8.760 9.727 -19.676 1.00 64.50 84 GLN A O 1
ATOM 702 N N . THR A 1 85 ? -7.712 9.030 -17.824 1.00 66.88 85 THR A N 1
ATOM 703 C CA . THR A 1 85 ? -6.573 8.365 -18.461 1.00 66.88 85 THR A CA 1
ATOM 704 C C . THR A 1 85 ? -6.785 6.868 -18.728 1.00 66.88 85 THR A C 1
ATOM 706 O O . THR A 1 85 ? -5.859 6.211 -19.193 1.00 66.88 85 THR A O 1
ATOM 709 N N . GLY A 1 86 ? -7.964 6.304 -18.432 1.00 61.53 86 GLY A N 1
ATOM 710 C CA . GLY A 1 86 ? -8.273 4.883 -18.652 1.00 61.53 86 GLY A CA 1
ATOM 711 C C . GLY A 1 86 ? -7.497 3.915 -17.750 1.00 61.53 86 GLY A C 1
ATOM 712 O O . GLY A 1 86 ? -7.482 2.711 -17.999 1.00 61.53 86 GLY A O 1
ATOM 713 N N . LEU A 1 87 ? -6.839 4.422 -16.706 1.00 57.78 87 LEU A N 1
ATOM 714 C CA . LEU A 1 87 ? -6.099 3.610 -15.751 1.00 57.78 87 LEU A CA 1
ATOM 715 C C . LEU A 1 87 ? -7.042 3.121 -14.646 1.00 57.78 87 LEU A C 1
ATOM 717 O O . LEU A 1 87 ? -7.848 3.904 -14.133 1.00 57.78 87 LEU A O 1
ATOM 721 N N . PRO A 1 88 ? -6.937 1.848 -14.229 1.00 60.19 88 PRO A N 1
ATOM 722 C CA . PRO A 1 88 ? -7.726 1.350 -13.117 1.00 60.19 88 PRO A CA 1
ATOM 723 C C . PRO A 1 88 ? -7.307 2.068 -11.829 1.00 60.19 88 PRO A C 1
ATOM 725 O O . PRO A 1 88 ? -6.146 2.015 -11.427 1.00 60.19 88 PRO A O 1
ATOM 728 N N . SER A 1 89 ? -8.264 2.685 -11.132 1.00 60.12 89 SER A N 1
ATOM 729 C CA . SER A 1 89 ? -8.044 3.294 -9.807 1.00 60.12 89 SER A CA 1
ATOM 730 C C . SER A 1 89 ? -7.704 2.275 -8.709 1.00 60.12 89 SER A C 1
ATOM 732 O O . SER A 1 89 ? -7.340 2.647 -7.591 1.00 60.12 89 SER A O 1
ATOM 734 N N . LYS A 1 90 ? -7.857 0.973 -8.989 1.00 65.12 90 LYS A N 1
ATOM 735 C CA . LYS A 1 90 ? -7.620 -0.101 -8.022 1.00 65.12 90 LYS A CA 1
ATOM 736 C C . LYS A 1 90 ? -6.122 -0.332 -7.823 1.00 65.12 90 LYS A C 1
ATOM 738 O O . LYS A 1 90 ? -5.467 -1.033 -8.593 1.00 65.12 90 LYS A O 1
ATOM 743 N N . HIS A 1 91 ? -5.589 0.164 -6.711 1.00 71.62 91 HIS A N 1
ATOM 744 C CA . HIS A 1 91 ? -4.223 -0.130 -6.281 1.00 71.62 91 HIS A CA 1
ATOM 745 C C . HIS A 1 91 ? -4.154 -1.423 -5.459 1.00 71.62 91 HIS A C 1
ATOM 747 O O . HIS A 1 91 ? -4.040 -1.400 -4.235 1.00 71.62 91 HIS A O 1
ATOM 753 N N . GLY A 1 92 ? -4.163 -2.579 -6.133 1.00 74.06 92 GLY A N 1
ATOM 754 C CA . GLY A 1 92 ? -4.094 -3.888 -5.464 1.00 74.06 92 GLY A CA 1
ATOM 755 C C . GLY A 1 92 ? -2.871 -4.070 -4.551 1.00 74.06 92 GLY A C 1
ATOM 756 O O . GLY A 1 92 ? -2.950 -4.777 -3.550 1.00 74.06 92 GLY A O 1
ATOM 757 N N . ALA A 1 93 ? -1.747 -3.409 -4.850 1.00 80.19 93 ALA A N 1
ATOM 758 C CA . ALA A 1 93 ? -0.554 -3.440 -4.002 1.00 80.19 93 ALA A CA 1
ATOM 759 C C . ALA A 1 93 ? -0.765 -2.745 -2.644 1.00 80.19 93 ALA A C 1
ATOM 761 O O . ALA A 1 93 ? -0.377 -3.304 -1.619 1.00 80.19 93 ALA A O 1
ATOM 762 N N . LEU A 1 94 ? -1.424 -1.580 -2.634 1.00 80.50 94 LEU A N 1
ATOM 763 C CA . LEU A 1 94 ? -1.758 -0.844 -1.411 1.00 80.50 94 LEU A CA 1
ATOM 764 C C . LEU A 1 94 ? -2.708 -1.660 -0.529 1.00 80.50 94 LEU A C 1
ATOM 766 O O . LEU A 1 94 ? -2.456 -1.817 0.660 1.00 80.50 94 LEU A O 1
ATOM 770 N N . ILE A 1 95 ? -3.748 -2.247 -1.133 1.00 78.50 95 ILE A N 1
ATOM 771 C CA . ILE A 1 95 ? -4.726 -3.098 -0.434 1.00 78.50 95 ILE A CA 1
ATOM 772 C C . ILE A 1 95 ? -4.032 -4.262 0.253 1.00 78.50 95 ILE A C 1
ATOM 774 O O . ILE A 1 95 ? -4.224 -4.492 1.444 1.00 78.50 95 ILE A O 1
ATOM 778 N N . ARG A 1 96 ? -3.196 -4.989 -0.495 1.00 81.75 96 ARG A N 1
ATOM 779 C CA . ARG A 1 96 ? -2.456 -6.127 0.049 1.00 81.75 96 ARG A CA 1
ATOM 780 C C . ARG A 1 96 ? -1.577 -5.704 1.222 1.00 81.75 96 ARG A C 1
ATOM 782 O O . ARG A 1 96 ? -1.606 -6.376 2.249 1.00 81.75 96 ARG A O 1
ATOM 789 N N . LYS A 1 97 ? -0.839 -4.592 1.102 1.00 85.94 97 LYS A N 1
ATOM 790 C CA . LYS A 1 97 ? -0.005 -4.079 2.200 1.00 85.94 97 LYS A CA 1
ATOM 791 C C . LYS A 1 97 ? -0.842 -3.692 3.423 1.00 85.94 97 LYS A C 1
ATOM 793 O O . LYS A 1 97 ? -0.491 -4.106 4.524 1.00 85.94 97 LYS A O 1
ATOM 798 N N . LEU A 1 98 ? -1.965 -2.997 3.237 1.00 81.75 98 LEU A N 1
ATOM 799 C CA . LEU A 1 98 ? -2.882 -2.630 4.321 1.00 81.75 98 LEU A CA 1
ATOM 800 C C . LEU A 1 98 ? -3.420 -3.865 5.053 1.00 81.75 98 LEU A C 1
ATOM 802 O O . LEU A 1 98 ? -3.358 -3.922 6.276 1.00 81.75 98 LEU A O 1
ATOM 806 N N . VAL A 1 99 ? -3.898 -4.876 4.320 1.00 80.44 99 VAL A N 1
ATOM 807 C CA . VAL A 1 99 ? -4.440 -6.109 4.914 1.00 80.44 99 VAL A CA 1
ATOM 808 C C . VAL A 1 99 ? -3.363 -6.869 5.684 1.00 80.44 99 VAL A C 1
ATOM 810 O O . VAL A 1 99 ? -3.602 -7.271 6.820 1.00 80.44 99 VAL A O 1
ATOM 813 N N . ILE A 1 100 ? -2.167 -7.042 5.109 1.00 84.38 100 ILE A N 1
ATOM 814 C CA . ILE A 1 100 ? -1.040 -7.690 5.800 1.00 84.38 100 ILE A CA 1
ATOM 815 C C . ILE A 1 100 ? -0.708 -6.933 7.090 1.00 84.38 100 ILE A C 1
ATOM 817 O O . ILE A 1 100 ? -0.539 -7.550 8.144 1.00 84.38 100 ILE A O 1
ATOM 821 N N . ARG A 1 101 ? -0.665 -5.598 7.026 1.00 82.94 101 ARG A N 1
ATOM 822 C CA . ARG A 1 101 ? -0.345 -4.754 8.176 1.00 82.94 101 ARG A CA 1
ATOM 823 C C . ARG A 1 101 ? -1.409 -4.846 9.268 1.00 82.94 101 ARG A C 1
ATOM 825 O O . ARG A 1 101 ? -1.077 -5.169 10.407 1.00 82.94 101 ARG A O 1
ATOM 832 N N . ALA A 1 102 ? -2.678 -4.675 8.915 1.00 78.94 102 ALA A N 1
ATOM 833 C CA . ALA A 1 102 ? -3.804 -4.778 9.838 1.00 78.94 102 ALA A CA 1
ATOM 834 C C . ALA A 1 102 ? -3.902 -6.169 10.490 1.00 78.94 102 ALA A C 1
ATOM 836 O O . ALA A 1 102 ? -4.153 -6.263 11.693 1.00 78.94 102 ALA A O 1
ATOM 837 N N . ARG A 1 103 ? -3.640 -7.245 9.729 1.00 79.31 103 ARG A N 1
ATOM 838 C CA . ARG A 1 103 ? -3.574 -8.621 10.256 1.00 79.31 103 ARG A CA 1
ATOM 839 C C . ARG A 1 103 ? -2.453 -8.786 11.272 1.00 79.31 103 ARG A C 1
ATOM 841 O O . ARG A 1 103 ? -2.693 -9.296 12.361 1.00 79.31 103 ARG A O 1
ATOM 848 N N . SER A 1 104 ? -1.253 -8.292 10.956 1.00 81.00 104 SER A N 1
ATOM 849 C CA . SER A 1 104 ? -0.091 -8.384 11.855 1.00 81.00 104 SER A CA 1
ATOM 850 C C . SER A 1 104 ? -0.307 -7.705 13.214 1.00 81.00 104 SER A C 1
ATOM 852 O O . SER A 1 104 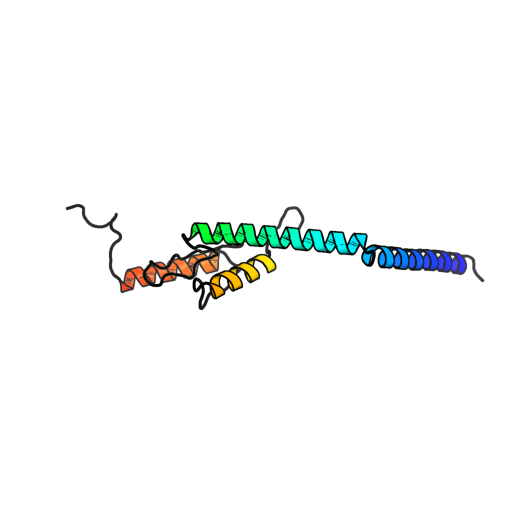? 0.310 -8.086 14.207 1.00 81.00 104 SER A O 1
ATOM 854 N N . LEU A 1 105 ? -1.207 -6.722 13.263 1.00 78.12 105 LEU A N 1
ATOM 855 C CA . LEU A 1 105 ? -1.509 -5.927 14.449 1.00 78.12 105 LEU A CA 1
ATOM 856 C C . LEU A 1 105 ? -2.801 -6.363 15.167 1.00 78.12 105 LEU A C 1
ATOM 858 O O . LEU A 1 105 ? -3.152 -5.778 16.188 1.00 78.12 105 LEU A O 1
ATOM 862 N N . GLY A 1 106 ? -3.496 -7.393 14.670 1.00 74.06 106 GLY A N 1
ATOM 863 C CA . GLY A 1 106 ? -4.715 -7.929 15.292 1.00 74.06 106 GLY A CA 1
ATOM 864 C C . GLY A 1 106 ? -5.990 -7.120 15.021 1.00 74.06 106 GLY A C 1
ATOM 865 O O . GLY A 1 106 ? -7.052 -7.449 15.550 1.00 74.06 106 GLY A O 1
ATOM 866 N N . TYR A 1 107 ? -5.924 -6.095 14.165 1.00 71.19 107 TYR A N 1
ATOM 867 C CA . TYR A 1 107 ? -7.106 -5.346 13.713 1.00 71.19 107 TYR A CA 1
ATOM 868 C C . TYR A 1 107 ? -7.936 -6.125 12.687 1.00 71.19 107 TYR A C 1
ATOM 870 O O . TYR A 1 107 ? -9.068 -5.760 12.396 1.00 71.19 107 TYR A O 1
ATOM 878 N N . CYS A 1 108 ? -7.377 -7.206 12.143 1.00 67.12 108 CYS A N 1
ATOM 879 C CA . CYS A 1 108 ? -7.985 -7.999 11.094 1.00 67.12 108 CYS A CA 1
ATOM 880 C C . CYS A 1 108 ? -7.693 -9.490 11.302 1.00 67.12 108 CYS A C 1
ATOM 882 O O . CYS A 1 108 ? -6.549 -9.903 11.148 1.00 67.12 108 CYS A O 1
ATOM 884 N N . GLN A 1 109 ? -8.699 -10.305 11.631 1.00 57.97 109 GLN A N 1
ATOM 885 C CA . GLN A 1 109 ? -8.542 -11.770 11.705 1.00 57.97 109 GLN A CA 1
ATOM 886 C C . GLN A 1 109 ? -9.147 -12.459 10.472 1.00 57.97 109 GLN A C 1
ATOM 888 O O . GLN A 1 109 ? -8.450 -13.226 9.816 1.00 57.97 109 GLN A O 1
ATOM 893 N N . ASN A 1 110 ? -10.365 -12.067 10.072 1.00 57.34 110 ASN A N 1
ATOM 894 C CA . ASN A 1 110 ? -11.084 -12.594 8.902 1.00 57.34 110 ASN A CA 1
ATOM 895 C C . ASN A 1 110 ? -11.486 -11.495 7.900 1.00 57.34 110 ASN A C 1
ATOM 897 O O . ASN A 1 110 ? -12.577 -11.545 7.350 1.00 57.34 110 ASN A O 1
ATOM 901 N N . CYS A 1 111 ? -10.662 -10.462 7.670 1.00 57.69 111 CYS A N 1
ATOM 902 C CA . CYS A 1 111 ? -11.078 -9.448 6.692 1.00 57.69 111 CYS A CA 1
ATOM 903 C C . CYS A 1 111 ? -11.079 -10.036 5.290 1.00 57.69 111 CYS A C 1
ATOM 905 O O . CYS A 1 111 ? -10.030 -10.455 4.776 1.00 57.69 111 CYS A O 1
ATOM 907 N N . GLU A 1 112 ? -12.253 -9.988 4.686 1.00 52.56 112 GLU A N 1
ATOM 908 C CA . GLU A 1 112 ? -12.441 -10.124 3.261 1.00 52.56 112 GLU A CA 1
ATOM 909 C C . GLU A 1 112 ? -12.137 -8.775 2.601 1.00 52.56 112 GLU A C 1
ATOM 911 O O . GLU A 1 112 ? -12.564 -7.705 3.041 1.00 52.56 112 GLU A O 1
ATOM 916 N N . ALA A 1 113 ? -11.288 -8.810 1.576 1.00 52.50 113 ALA A N 1
ATOM 917 C CA . ALA A 1 113 ? -10.975 -7.629 0.791 1.00 52.50 113 ALA A CA 1
ATOM 918 C C . ALA A 1 113 ? -12.060 -7.471 -0.271 1.00 52.50 113 ALA A C 1
ATOM 920 O O . ALA A 1 113 ? -11.956 -8.016 -1.370 1.00 52.50 113 ALA A O 1
ATOM 921 N N . TYR A 1 114 ? -13.109 -6.735 0.064 1.00 48.06 114 TYR A N 1
ATOM 922 C CA . TYR A 1 114 ? -14.177 -6.447 -0.875 1.00 48.06 114 TYR A CA 1
ATOM 923 C C . TYR A 1 114 ? -13.794 -5.265 -1.763 1.00 48.06 114 TYR A C 1
ATOM 925 O O . TYR A 1 114 ? -13.418 -4.188 -1.300 1.00 48.06 114 TYR A O 1
ATOM 933 N N . PHE A 1 115 ? -13.886 -5.472 -3.071 1.00 45.91 115 PHE A N 1
ATOM 934 C CA . PHE A 1 115 ? -13.584 -4.446 -4.071 1.00 45.91 115 PHE A CA 1
ATOM 935 C C . PHE A 1 115 ? -14.814 -3.630 -4.479 1.00 45.91 115 PHE A C 1
ATOM 937 O O . PHE A 1 115 ? -14.720 -2.827 -5.411 1.00 45.91 115 PHE A O 1
ATOM 944 N N . ASP A 1 116 ? -15.948 -3.873 -3.820 1.00 50.34 116 ASP A N 1
ATOM 945 C CA . ASP A 1 116 ? -17.224 -3.230 -4.088 1.00 50.34 116 ASP A CA 1
ATOM 946 C C . ASP A 1 116 ? -17.724 -2.521 -2.825 1.00 50.34 116 ASP A C 1
ATOM 948 O O . ASP A 1 116 ? -17.881 -3.129 -1.763 1.00 50.34 116 ASP A O 1
ATOM 952 N N . ARG A 1 117 ? -17.945 -1.210 -2.951 1.00 52.41 117 ARG A N 1
ATOM 953 C CA . ARG A 1 117 ? -18.441 -0.352 -1.873 1.00 52.41 117 ARG A CA 1
ATOM 954 C C . ARG A 1 117 ? -19.824 -0.797 -1.415 1.00 52.41 117 ARG A C 1
ATOM 956 O O . ARG A 1 117 ? -20.096 -0.742 -0.218 1.00 52.41 117 ARG A O 1
ATOM 963 N N . ASP A 1 118 ? -20.668 -1.222 -2.346 1.00 58.19 118 ASP A N 1
ATOM 964 C CA . ASP A 1 118 ? -22.068 -1.522 -2.068 1.00 58.19 118 ASP A CA 1
ATOM 965 C C . ASP A 1 118 ? -22.186 -2.854 -1.329 1.00 58.19 118 ASP A C 1
ATOM 967 O O . ASP A 1 118 ? -22.971 -2.976 -0.390 1.00 58.19 118 ASP A O 1
ATOM 971 N N . HIS A 1 119 ? -21.308 -3.808 -1.652 1.00 60.19 119 HIS A N 1
ATOM 972 C CA . HIS A 1 119 ? -21.186 -5.053 -0.903 1.00 60.19 119 HIS A CA 1
ATOM 973 C C . HIS A 1 119 ? -20.784 -4.794 0.560 1.00 60.19 119 HIS A C 1
ATOM 975 O O . HIS A 1 119 ? -21.509 -5.193 1.470 1.00 60.19 119 HIS A O 1
ATOM 981 N N . VAL A 1 120 ? -19.711 -4.026 0.797 1.00 57.50 120 VAL A N 1
ATOM 982 C CA . VAL A 1 120 ? -19.267 -3.659 2.161 1.00 57.50 120 VAL A CA 1
ATOM 983 C C . VAL A 1 120 ? -20.332 -2.859 2.908 1.00 57.50 120 VAL A C 1
ATOM 985 O O . VAL A 1 120 ? -20.566 -3.076 4.094 1.00 57.50 120 VAL A O 1
ATOM 988 N N . GLY A 1 121 ? -20.991 -1.923 2.221 1.00 60.53 121 GLY A N 1
ATOM 989 C CA . GLY A 1 121 ? -22.087 -1.142 2.786 1.00 60.53 121 GLY A CA 1
ATOM 990 C C . GLY A 1 121 ? -23.242 -2.029 3.245 1.00 60.53 121 GLY A C 1
ATOM 991 O O . GLY A 1 121 ? -23.739 -1.855 4.357 1.00 60.53 121 GLY A O 1
ATOM 992 N N . SER A 1 122 ? -23.627 -3.010 2.426 1.00 68.00 122 SER A N 1
ATOM 993 C CA . SER A 1 122 ? -24.710 -3.944 2.742 1.00 68.00 122 SER A CA 1
ATOM 994 C C . SER A 1 122 ? -24.383 -4.846 3.936 1.00 68.00 122 SER A C 1
ATOM 996 O O . SER A 1 122 ? -25.214 -4.997 4.833 1.00 68.00 122 SER A O 1
ATOM 998 N N . GLU A 1 123 ? -23.158 -5.369 4.011 1.00 65.88 123 GLU A N 1
ATOM 999 C CA . GLU A 1 123 ? -22.721 -6.229 5.112 1.00 65.88 123 GLU A CA 1
ATOM 1000 C C . GLU A 1 123 ? -22.632 -5.451 6.432 1.00 65.88 123 GLU A C 1
ATOM 1002 O O . GLU A 1 123 ? -23.127 -5.911 7.461 1.00 65.88 123 GLU A O 1
ATOM 1007 N N . ASN A 1 124 ? -22.109 -4.220 6.400 1.00 65.81 124 ASN A N 1
ATOM 1008 C CA . ASN A 1 124 ? -22.058 -3.344 7.572 1.00 65.81 124 ASN A CA 1
ATOM 1009 C C . ASN A 1 124 ? -23.450 -3.039 8.130 1.00 65.81 124 ASN A C 1
ATOM 1011 O O . ASN A 1 124 ? -23.646 -3.085 9.344 1.00 65.81 124 ASN A O 1
ATOM 1015 N N . ILE A 1 125 ? -24.420 -2.741 7.259 1.00 70.38 125 ILE A N 1
ATOM 1016 C CA . ILE A 1 125 ? -25.814 -2.539 7.673 1.00 70.38 125 ILE A CA 1
ATOM 1017 C C . ILE A 1 125 ? -26.358 -3.825 8.304 1.00 70.38 125 ILE A C 1
ATOM 1019 O O . ILE A 1 125 ? -26.982 -3.760 9.361 1.00 70.38 125 ILE A O 1
ATOM 1023 N N . GLY A 1 126 ? -26.064 -4.989 7.716 1.00 73.56 126 GLY A N 1
ATOM 1024 C CA . GLY A 1 126 ? -26.432 -6.291 8.273 1.00 73.56 126 GLY A CA 1
ATOM 1025 C C . GLY A 1 126 ? -25.889 -6.511 9.688 1.00 73.56 126 GLY A C 1
ATOM 1026 O O . GLY A 1 126 ? -26.659 -6.824 10.597 1.00 73.56 126 GLY A O 1
ATOM 1027 N N . ILE A 1 127 ? -24.593 -6.269 9.905 1.00 68.75 127 ILE A N 1
ATOM 1028 C CA . ILE A 1 127 ? -23.936 -6.399 11.217 1.00 68.75 127 ILE A CA 1
ATOM 1029 C C . ILE A 1 127 ? -24.537 -5.421 12.234 1.00 68.75 127 ILE A C 1
ATOM 1031 O O . ILE A 1 127 ? -24.772 -5.796 13.385 1.00 68.75 127 ILE A O 1
ATOM 1035 N N . LEU A 1 128 ? -24.814 -4.181 11.823 1.00 68.25 128 LEU A N 1
ATOM 1036 C CA . LEU A 1 128 ? -25.381 -3.138 12.682 1.00 68.25 128 LEU A CA 1
ATOM 1037 C C . LEU A 1 128 ? -26.824 -3.479 13.091 1.00 68.25 128 LEU A C 1
ATOM 1039 O O . LEU A 1 128 ? -27.191 -3.364 14.259 1.00 68.25 128 LEU A O 1
ATOM 1043 N N . CYS A 1 129 ? -27.628 -3.993 12.158 1.00 72.19 129 CYS A N 1
ATOM 1044 C CA . CYS A 1 129 ? -28.963 -4.510 12.452 1.00 72.19 129 CYS A CA 1
ATOM 1045 C C . CYS A 1 129 ? -28.908 -5.727 13.385 1.00 72.19 129 CYS A C 1
ATOM 1047 O O . CYS A 1 129 ? -29.670 -5.797 14.348 1.00 72.19 129 CYS A O 1
ATOM 1049 N N . GLN A 1 130 ? -27.995 -6.668 13.142 1.00 73.44 130 GLN A N 1
ATOM 1050 C CA . GLN A 1 130 ? -27.837 -7.860 13.972 1.00 73.44 130 GLN A CA 1
ATOM 1051 C C . GLN A 1 130 ? -27.416 -7.512 15.405 1.00 73.44 130 GLN A C 1
ATOM 1053 O O . GLN A 1 130 ? -28.005 -8.024 16.356 1.00 73.44 130 GLN A O 1
ATOM 1058 N N . THR A 1 131 ? -26.443 -6.615 15.582 1.00 71.94 131 THR A N 1
ATOM 1059 C CA . THR A 1 131 ? -26.033 -6.141 16.916 1.00 71.94 131 THR A CA 1
ATOM 1060 C C . THR A 1 131 ? -27.177 -5.436 17.636 1.00 71.94 131 THR A C 1
ATOM 1062 O O . THR A 1 131 ? -27.397 -5.709 18.814 1.00 71.94 131 THR A O 1
ATOM 1065 N N . GLN A 1 132 ? -27.978 -4.631 16.931 1.00 74.00 132 GLN A N 1
ATOM 1066 C CA . GLN A 1 132 ? -29.168 -3.992 17.496 1.00 74.00 132 GLN A CA 1
ATOM 1067 C C . GLN A 1 132 ? -30.226 -5.011 17.955 1.00 74.00 132 GLN A C 1
ATOM 1069 O O . GLN A 1 132 ? -30.816 -4.838 19.023 1.00 74.00 132 GLN A O 1
ATOM 1074 N N . ILE A 1 133 ? -30.455 -6.078 17.180 1.00 77.00 133 ILE A N 1
ATOM 1075 C CA . ILE A 1 133 ? -31.385 -7.166 17.528 1.00 77.00 133 ILE A CA 1
ATOM 1076 C C . ILE A 1 133 ? -30.892 -7.938 18.756 1.00 77.00 133 ILE A C 1
ATOM 1078 O O . ILE A 1 133 ? -31.684 -8.222 19.652 1.00 77.00 133 ILE A O 1
ATOM 1082 N N . LEU A 1 134 ? -29.599 -8.268 18.805 1.00 75.81 134 LEU A N 1
ATOM 1083 C CA . LEU A 1 134 ? -29.007 -9.061 19.886 1.00 75.81 134 LEU A CA 1
ATOM 1084 C C . LEU A 1 134 ? -28.904 -8.282 21.198 1.00 75.81 134 LEU A C 1
ATOM 1086 O O . LEU A 1 134 ? -29.176 -8.828 22.262 1.00 75.81 134 LEU A O 1
ATOM 1090 N N . GLN A 1 135 ? -28.495 -7.015 21.135 1.00 83.06 135 GLN A N 1
ATOM 1091 C CA . GLN A 1 135 ? -28.270 -6.203 22.329 1.00 83.06 135 GLN A CA 1
ATOM 1092 C C . GLN A 1 135 ? -29.560 -5.556 22.837 1.00 83.06 135 GLN A C 1
ATOM 1094 O O . GLN A 1 135 ? -29.633 -5.209 24.013 1.00 83.06 135 GLN A O 1
ATOM 1099 N N . GLN A 1 136 ? -30.551 -5.338 21.960 1.00 74.75 136 GLN A N 1
ATOM 1100 C CA . GLN A 1 136 ? -31.783 -4.572 22.213 1.00 74.75 136 GLN A CA 1
ATOM 1101 C C . GLN A 1 136 ? -31.571 -3.219 22.916 1.00 74.75 136 GLN A C 1
ATOM 1103 O O . GLN A 1 136 ? -32.512 -2.600 23.416 1.00 74.75 136 GLN A O 1
ATOM 1108 N N . GLN A 1 137 ? -30.339 -2.710 22.931 1.00 70.38 137 GLN A N 1
ATOM 1109 C CA . GLN A 1 137 ? -30.015 -1.444 23.554 1.00 70.38 137 GLN A CA 1
ATOM 1110 C C . GLN A 1 137 ? -30.292 -0.327 22.568 1.00 70.38 137 GLN A C 1
ATOM 1112 O O . GLN A 1 137 ? -29.672 -0.199 21.513 1.00 70.38 137 GLN A O 1
ATOM 1117 N N . ARG A 1 138 ? -31.266 0.502 22.921 1.00 67.81 138 ARG A N 1
ATOM 1118 C CA . ARG A 1 138 ? -31.574 1.713 22.176 1.00 67.81 138 ARG A CA 1
ATOM 1119 C C . ARG A 1 138 ? -30.396 2.693 22.312 1.00 67.81 138 ARG A C 1
ATOM 1121 O O . ARG A 1 138 ? -29.974 2.918 23.446 1.00 67.81 138 ARG A O 1
ATOM 1128 N N . PRO A 1 139 ? -29.874 3.284 21.220 1.00 69.81 139 PRO A N 1
ATOM 1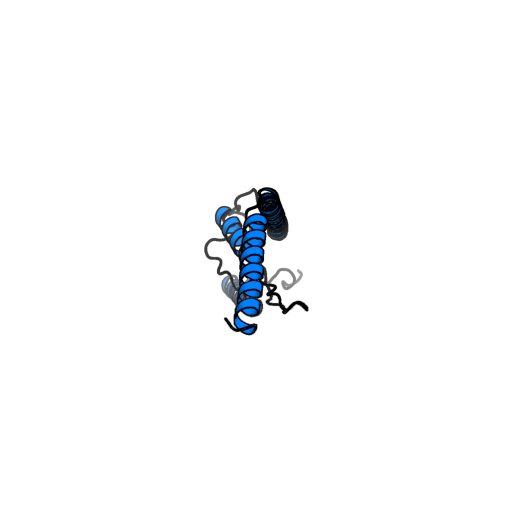129 C CA . PRO A 1 139 ? -28.824 4.298 21.310 1.00 69.81 139 PRO A CA 1
ATOM 1130 C C . PRO A 1 139 ? -29.235 5.443 22.239 1.00 69.81 139 PRO A C 1
ATOM 1132 O O . PRO A 1 139 ? -30.403 5.832 22.232 1.00 69.81 139 PRO A O 1
ATOM 1135 N N . ASP A 1 140 ? -28.293 6.008 22.998 1.00 74.38 140 ASP A N 1
ATOM 1136 C CA . ASP A 1 140 ? -28.591 6.975 24.069 1.00 74.38 140 ASP A CA 1
ATOM 1137 C C . ASP A 1 140 ? -29.398 8.187 23.594 1.00 74.38 140 ASP A C 1
ATOM 1139 O O . ASP A 1 140 ? -30.343 8.595 24.259 1.00 74.38 140 ASP A O 1
ATOM 1143 N N . LYS A 1 141 ? -29.127 8.683 22.380 1.00 71.12 141 LYS A N 1
ATOM 1144 C CA . LYS A 1 141 ? -29.894 9.775 21.749 1.00 71.12 141 LYS A CA 1
ATOM 1145 C C . LYS A 1 141 ? -31.385 9.477 21.526 1.00 71.12 141 LYS A C 1
ATOM 1147 O O . LYS A 1 141 ? -32.151 10.381 21.219 1.00 71.12 141 LYS A O 1
ATOM 1152 N N . PHE A 1 142 ? -31.777 8.208 21.593 1.00 63.69 142 PHE A N 1
ATOM 1153 C CA . PHE A 1 142 ? -33.146 7.731 21.414 1.00 63.69 142 PHE A CA 1
ATOM 1154 C C . PHE A 1 142 ? -33.735 7.144 22.703 1.00 63.69 142 PHE A C 1
ATOM 1156 O O . PHE A 1 142 ? -34.871 6.663 22.683 1.00 63.69 142 PHE A O 1
ATOM 1163 N N . LYS A 1 143 ? -32.981 7.135 23.811 1.00 79.12 143 LYS A N 1
ATOM 1164 C CA . LYS A 1 143 ? -33.534 6.825 25.131 1.00 79.12 143 LYS A CA 1
ATOM 1165 C C . LYS A 1 143 ? -34.398 8.012 25.589 1.00 79.12 143 LYS A C 1
ATOM 1167 O O . LYS A 1 143 ? -34.092 9.150 25.231 1.00 79.12 143 LYS A O 1
ATOM 1172 N N . PRO A 1 144 ? -35.499 7.770 26.320 1.00 77.31 144 PRO A N 1
ATOM 1173 C CA . PRO A 1 144 ? -36.286 8.856 26.890 1.00 77.31 144 PRO A CA 1
ATOM 1174 C C . PRO A 1 144 ? -35.402 9.699 27.814 1.00 77.31 144 PRO A C 1
ATOM 1176 O O . PRO A 1 144 ? -34.580 9.163 28.557 1.00 77.31 144 PRO A O 1
ATOM 1179 N N . ILE A 1 145 ? -35.560 11.016 27.727 1.00 81.25 145 ILE A N 1
ATOM 1180 C CA . ILE A 1 145 ? -34.921 11.954 28.646 1.00 81.25 145 ILE A CA 1
ATOM 1181 C C . ILE A 1 145 ? -35.734 11.886 29.942 1.00 81.25 145 ILE A C 1
ATOM 1183 O O . ILE A 1 145 ? -36.938 12.144 29.905 1.00 81.25 145 ILE A O 1
ATOM 1187 N N . ASN A 1 146 ? -35.094 11.464 31.035 1.00 63.19 146 ASN A N 1
ATOM 1188 C CA . ASN A 1 146 ? -35.659 11.557 32.385 1.00 63.19 146 ASN A CA 1
ATOM 1189 C C . ASN A 1 146 ? -35.599 12.996 32.893 1.00 63.19 146 ASN A C 1
ATOM 1191 O O . ASN A 1 146 ? -34.577 13.664 32.606 1.00 63.19 146 ASN A O 1
#

pLDDT: mean 71.91, std 11.34, range [45.91, 92.81]

Radius of gyration: 26.78 Å; chains: 1; bounding box: 59×24×88 Å